Protein AF-A0A9X0A3L8-F1 (afdb_monomer_lite)

Organism: NCBI:txid174260

InterPro domains:
  IPR011989 Armadillo-like helical [G3DSA:1.25.10.10] (1-173)
  IPR016024 Armadillo-type fold [SSF48371] (2-136)
  IPR050693 SIL1/FES1/HPBP1 [PTHR19316] (3-146)

Structure (mmCIF, N/CA/C/O backbone):
data_AF-A0A9X0A3L8-F1
#
_entry.id   AF-A0A9X0A3L8-F1
#
loop_
_atom_site.group_PDB
_atom_site.id
_atom_site.type_symbol
_atom_site.label_atom_id
_atom_site.label_alt_id
_atom_site.label_comp_id
_atom_site.label_asym_id
_atom_site.label_entity_id
_atom_site.label_seq_id
_atom_site.pdbx_PDB_ins_code
_atom_site.Cartn_x
_atom_site.Cartn_y
_atom_site.Cartn_z
_atom_site.occupancy
_atom_site.B_iso_or_equiv
_atom_site.auth_seq_id
_atom_site.auth_comp_id
_atom_site.auth_asym_id
_atom_site.auth_atom_id
_atom_site.pdbx_PDB_model_num
ATOM 1 N N . MET A 1 1 ? -9.805 -1.327 -20.947 1.00 83.69 1 MET A N 1
ATOM 2 C CA . MET A 1 1 ? -9.183 -0.442 -19.925 1.0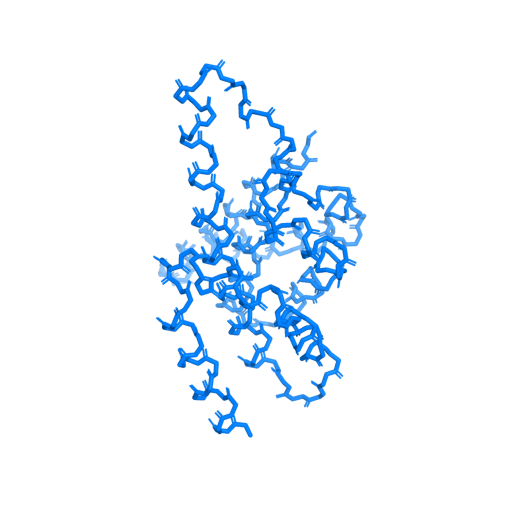0 83.69 1 MET A CA 1
ATOM 3 C C . MET A 1 1 ? -9.916 0.877 -19.657 1.00 83.69 1 MET A C 1
ATOM 5 O O . MET A 1 1 ? -10.055 1.218 -18.489 1.00 83.69 1 MET A O 1
ATOM 9 N N . ALA A 1 2 ? -10.385 1.632 -20.663 1.00 90.25 2 ALA A N 1
ATOM 10 C CA . ALA A 1 2 ? -10.968 2.970 -20.446 1.00 90.25 2 ALA A CA 1
ATOM 11 C C . ALA A 1 2 ? -12.144 3.000 -19.445 1.00 90.25 2 ALA A C 1
ATOM 13 O O . ALA A 1 2 ? -12.139 3.809 -18.519 1.00 90.25 2 ALA A O 1
ATOM 14 N N . VAL A 1 3 ? -13.104 2.078 -19.577 1.00 95.25 3 VAL A N 1
ATOM 15 C CA . VAL A 1 3 ? -14.261 1.979 -18.666 1.00 95.25 3 VAL A CA 1
ATOM 16 C C . VAL A 1 3 ? -13.825 1.661 -17.235 1.00 95.25 3 VAL A C 1
ATOM 18 O O . VAL A 1 3 ? -14.234 2.353 -16.313 1.00 95.25 3 VAL A O 1
ATOM 21 N N . ARG A 1 4 ? -12.927 0.687 -17.040 1.00 95.31 4 ARG A N 1
ATOM 22 C CA . ARG A 1 4 ? -12.432 0.306 -15.702 1.00 95.31 4 ARG A CA 1
ATOM 23 C C . ARG A 1 4 ? -11.683 1.451 -15.019 1.00 95.31 4 ARG A C 1
ATOM 25 O O . ARG A 1 4 ? -11.890 1.683 -13.837 1.00 95.31 4 ARG A O 1
ATOM 32 N N . LYS A 1 5 ? -10.885 2.233 -15.759 1.00 94.19 5 LYS A N 1
ATOM 33 C CA . LYS A 1 5 ? -10.228 3.436 -15.211 1.00 94.19 5 LYS A CA 1
ATOM 34 C C . LYS A 1 5 ? -11.243 4.495 -14.759 1.00 94.19 5 LYS A C 1
ATOM 36 O O . LYS A 1 5 ? -11.051 5.087 -13.701 1.00 94.19 5 LYS A O 1
ATOM 41 N N . LYS A 1 6 ? -12.313 4.717 -15.535 1.00 96.19 6 LYS A N 1
ATOM 42 C CA . LYS A 1 6 ? -13.409 5.633 -15.166 1.00 96.19 6 LYS A CA 1
ATOM 43 C C . LYS A 1 6 ? -14.201 5.120 -13.961 1.00 96.19 6 LYS A C 1
ATOM 45 O O . LYS A 1 6 ? -14.487 5.896 -13.059 1.00 96.19 6 LYS A O 1
ATOM 50 N N . ALA A 1 7 ? -14.486 3.821 -13.915 1.00 96.69 7 ALA A N 1
ATOM 51 C CA . ALA A 1 7 ? -15.150 3.185 -12.782 1.00 96.69 7 ALA A CA 1
ATOM 52 C C . ALA A 1 7 ? -14.315 3.297 -11.499 1.00 96.69 7 ALA A C 1
ATOM 54 O O . ALA A 1 7 ? -14.860 3.654 -10.464 1.00 96.69 7 ALA A O 1
ATOM 55 N N . MET A 1 8 ? -12.992 3.091 -11.575 1.00 96.38 8 MET A N 1
ATOM 56 C CA . MET A 1 8 ? -12.086 3.317 -10.441 1.00 96.38 8 MET A CA 1
ATOM 57 C C . MET A 1 8 ? -12.146 4.759 -9.943 1.00 96.38 8 MET A C 1
ATOM 59 O O . MET A 1 8 ? -12.207 4.975 -8.743 1.00 96.38 8 MET A O 1
ATOM 63 N N . TYR A 1 9 ? -12.164 5.741 -10.849 1.00 95.88 9 TYR A N 1
ATOM 64 C CA . TYR A 1 9 ? -12.290 7.147 -10.464 1.00 95.88 9 TYR A CA 1
ATOM 65 C C . TYR A 1 9 ? -13.620 7.429 -9.753 1.00 95.88 9 TYR A C 1
ATOM 67 O O . TYR A 1 9 ? -13.617 7.999 -8.667 1.00 95.88 9 TYR A O 1
ATOM 75 N N . ALA A 1 10 ? -14.739 6.972 -10.324 1.00 97.25 10 ALA A N 1
ATOM 76 C CA . ALA A 1 10 ? -16.057 7.121 -9.712 1.00 97.25 10 ALA A CA 1
ATOM 77 C C . ALA A 1 10 ? -16.122 6.446 -8.333 1.00 97.25 10 ALA A C 1
ATOM 79 O O . ALA A 1 10 ? -16.588 7.054 -7.374 1.00 97.25 10 ALA A O 1
ATOM 80 N N . LEU A 1 11 ? -15.595 5.224 -8.217 1.00 97.19 11 LEU A N 1
ATOM 81 C CA . LEU A 1 11 ? -15.511 4.505 -6.950 1.00 97.19 11 LEU A CA 1
ATOM 82 C C . LEU A 1 11 ? -14.687 5.288 -5.925 1.00 97.19 11 LEU A C 1
ATOM 84 O O . LEU A 1 11 ? -15.151 5.476 -4.806 1.00 97.19 11 LEU A O 1
ATOM 88 N N . SER A 1 12 ? -13.510 5.794 -6.307 1.00 96.62 12 SER A N 1
ATOM 89 C CA . SER A 1 12 ? -12.686 6.623 -5.427 1.00 96.62 12 SER A CA 1
ATOM 90 C C . SER A 1 12 ? -13.436 7.852 -4.917 1.00 96.62 12 SER A C 1
ATOM 92 O O . SER A 1 12 ? -13.363 8.154 -3.730 1.00 96.62 12 SER A O 1
ATOM 94 N N . SER A 1 13 ? -14.179 8.543 -5.785 1.00 95.88 13 SER A N 1
ATOM 95 C CA . SER A 1 13 ? -14.991 9.702 -5.397 1.00 95.88 13 SER A CA 1
ATOM 96 C C . SER A 1 13 ? -16.153 9.348 -4.467 1.00 95.88 13 SER A C 1
ATOM 98 O O . SER A 1 13 ? -16.540 10.180 -3.657 1.00 95.88 13 SER A O 1
ATOM 100 N N . LEU A 1 14 ? -16.710 8.140 -4.574 1.00 96.31 14 LEU A N 1
ATOM 101 C CA . LEU A 1 14 ? -17.835 7.701 -3.745 1.00 96.31 14 LEU A CA 1
ATOM 102 C C . LEU A 1 14 ? -17.424 7.301 -2.325 1.00 96.31 14 LEU A C 1
ATOM 104 O O . LEU A 1 14 ? -18.249 7.398 -1.423 1.00 96.31 14 LEU A O 1
ATOM 108 N N . ILE A 1 15 ? -16.197 6.804 -2.128 1.00 97.19 15 ILE A N 1
ATOM 109 C CA . ILE A 1 15 ? -15.807 6.182 -0.850 1.00 97.19 15 ILE A CA 1
ATOM 110 C C . ILE A 1 15 ? -14.764 6.970 -0.052 1.00 97.19 15 ILE A C 1
ATOM 112 O O . ILE A 1 15 ? -14.658 6.761 1.156 1.00 97.19 15 ILE A O 1
ATOM 116 N N . ARG A 1 16 ? -14.008 7.887 -0.667 1.00 97.12 16 ARG A N 1
ATOM 117 C CA . ARG A 1 16 ? -13.120 8.787 0.091 1.00 97.12 16 ARG A CA 1
ATOM 118 C C . ARG A 1 16 ? -13.935 9.690 1.008 1.00 97.12 16 ARG A C 1
ATOM 120 O O . ARG A 1 16 ? -14.971 10.208 0.599 1.00 97.12 16 ARG A O 1
ATOM 127 N N . LEU A 1 17 ? -13.469 9.862 2.243 1.00 95.38 17 LEU A N 1
ATOM 128 C CA . LEU A 1 17 ? -14.108 10.666 3.289 1.00 95.38 17 LEU A CA 1
ATOM 129 C C . LEU A 1 17 ? -15.558 10.256 3.619 1.00 95.38 17 LEU A C 1
ATOM 131 O O . LEU A 1 17 ? -16.281 11.000 4.282 1.00 95.38 17 LEU A O 1
ATOM 135 N N . PHE A 1 18 ? -15.997 9.064 3.196 1.00 95.94 18 PHE A N 1
ATOM 136 C CA . PHE A 1 18 ? -17.362 8.588 3.395 1.00 95.94 18 PHE A CA 1
ATOM 137 C C . PHE A 1 18 ? -17.390 7.214 4.067 1.00 95.94 18 PHE A C 1
ATOM 139 O O . PHE A 1 18 ? -17.416 6.165 3.423 1.00 95.94 18 PHE A O 1
ATOM 146 N N . LEU A 1 19 ? -17.436 7.222 5.402 1.00 92.50 19 LEU A N 1
ATOM 147 C CA . LEU A 1 19 ? -17.311 6.015 6.230 1.00 92.50 19 LEU A CA 1
ATOM 148 C C . LEU A 1 19 ? -18.343 4.927 5.933 1.00 92.50 19 LEU A C 1
ATOM 150 O O . LEU A 1 19 ? -18.023 3.738 5.999 1.00 92.50 19 LEU A O 1
ATOM 154 N N . VAL A 1 20 ? -19.580 5.313 5.616 1.00 94.81 20 VAL A N 1
ATOM 155 C CA . VAL A 1 20 ? -20.626 4.346 5.256 1.00 94.81 20 VAL A CA 1
ATOM 156 C C . VAL A 1 20 ? -20.266 3.662 3.936 1.00 94.81 20 VAL A C 1
ATOM 158 O O . VAL A 1 20 ? -20.263 2.436 3.879 1.00 94.81 20 VAL A O 1
ATOM 161 N N . GLY A 1 21 ? -19.842 4.427 2.926 1.00 96.50 21 GLY A N 1
ATOM 162 C CA . GLY A 1 21 ? -19.393 3.885 1.642 1.00 96.50 21 GLY A CA 1
ATOM 163 C C . GLY A 1 21 ? -18.161 2.989 1.758 1.00 96.50 21 GLY A C 1
ATOM 164 O O . GLY A 1 21 ? -18.108 1.946 1.115 1.00 96.50 21 GLY A O 1
ATOM 165 N N . GLN A 1 22 ? -17.200 3.325 2.622 1.00 96.56 22 GLN A N 1
ATOM 166 C CA . GLN A 1 22 ? -16.030 2.473 2.888 1.00 96.56 22 GLN A CA 1
ATOM 167 C C . GLN A 1 22 ? -16.424 1.138 3.520 1.00 96.56 22 GLN A C 1
ATOM 169 O O . GLN A 1 22 ? -15.918 0.082 3.140 1.00 96.56 22 GLN A O 1
ATOM 174 N N . ARG A 1 23 ? -17.351 1.174 4.483 1.00 94.88 23 ARG A N 1
ATOM 175 C CA . ARG A 1 23 ? -17.879 -0.032 5.123 1.00 94.88 23 ARG A CA 1
ATOM 176 C C . ARG A 1 23 ? -18.615 -0.909 4.116 1.00 94.88 23 ARG A C 1
ATOM 178 O O . ARG A 1 23 ? -18.418 -2.121 4.119 1.00 94.88 23 ARG A O 1
ATOM 185 N N . ASP A 1 24 ? -19.447 -0.313 3.271 1.00 96.69 24 ASP A N 1
ATOM 186 C CA . ASP A 1 24 ? -20.204 -1.053 2.264 1.00 96.69 24 ASP A CA 1
ATOM 187 C C . ASP A 1 24 ? -19.290 -1.602 1.160 1.00 96.69 24 ASP A C 1
ATOM 189 O O . ASP A 1 24 ? -19.459 -2.750 0.758 1.00 96.69 24 ASP A O 1
ATOM 193 N N . PHE A 1 25 ? -18.246 -0.867 0.763 1.00 96.88 25 PHE A N 1
ATOM 194 C CA . PHE A 1 25 ? -17.188 -1.369 -0.120 1.00 96.88 25 PHE A CA 1
ATOM 195 C C . PHE A 1 25 ? -16.540 -2.652 0.425 1.00 96.88 25 PHE A C 1
ATOM 197 O O . PHE A 1 25 ? -16.380 -3.622 -0.318 1.00 96.88 25 PHE A O 1
ATOM 204 N N . LEU A 1 26 ? -16.216 -2.692 1.723 1.00 95.31 26 LEU A N 1
ATOM 205 C CA . LEU A 1 26 ? -15.655 -3.888 2.360 1.00 95.31 26 LEU A CA 1
ATOM 206 C C . LEU A 1 26 ? -16.667 -5.038 2.434 1.00 95.31 26 LEU A C 1
ATOM 208 O O . LEU A 1 26 ? -16.331 -6.164 2.081 1.00 95.31 26 LEU A O 1
ATOM 212 N N . LYS A 1 27 ? -17.917 -4.767 2.834 1.00 95.56 27 LYS A N 1
ATOM 213 C CA . LYS A 1 27 ? -18.985 -5.786 2.889 1.00 95.56 27 LYS A CA 1
ATOM 214 C C . LYS A 1 27 ? -19.274 -6.425 1.531 1.00 95.56 27 LYS A C 1
ATOM 216 O O . LYS A 1 27 ? -19.687 -7.578 1.475 1.00 95.56 27 LYS A O 1
ATOM 221 N N . LEU A 1 28 ? -19.100 -5.665 0.452 1.00 95.94 28 LEU A N 1
ATOM 222 C CA . LEU A 1 28 ? -19.334 -6.104 -0.921 1.00 95.94 28 LEU A CA 1
ATOM 223 C C . LEU A 1 28 ? -18.088 -6.724 -1.572 1.00 95.94 28 LEU A C 1
ATOM 225 O O . LEU A 1 28 ? -18.052 -6.853 -2.795 1.00 95.94 28 LEU A O 1
ATOM 229 N N . ASN A 1 29 ? -17.082 -7.125 -0.784 1.00 93.56 29 ASN A N 1
ATOM 230 C CA . ASN A 1 29 ? -15.871 -7.788 -1.278 1.00 93.56 29 ASN A CA 1
ATOM 231 C C . ASN A 1 29 ? -15.089 -6.934 -2.296 1.00 93.56 29 ASN A C 1
ATOM 233 O O . ASN A 1 29 ? -14.539 -7.419 -3.290 1.00 93.56 29 ASN A O 1
ATOM 237 N N . GLY A 1 30 ? -15.069 -5.614 -2.081 1.00 94.62 30 GLY A N 1
ATOM 238 C CA . GLY A 1 30 ? -14.400 -4.679 -2.979 1.00 94.62 30 GLY A CA 1
ATOM 239 C C . GLY A 1 30 ? -12.886 -4.902 -3.068 1.00 94.62 30 GLY A C 1
ATOM 240 O O . GLY A 1 30 ? -12.297 -4.724 -4.136 1.00 94.62 30 GLY A O 1
ATOM 241 N N . LEU A 1 31 ? -12.257 -5.354 -1.978 1.00 94.81 31 LEU A N 1
ATOM 242 C CA . LEU A 1 31 ? -10.826 -5.667 -1.949 1.00 94.81 31 LEU A CA 1
ATOM 243 C C . LEU A 1 31 ? -10.469 -6.886 -2.806 1.00 94.81 31 LEU A C 1
ATOM 245 O O . LEU A 1 31 ? -9.432 -6.857 -3.467 1.00 94.81 31 LEU A O 1
ATOM 249 N N . GLU A 1 32 ? -11.305 -7.929 -2.855 1.00 93.88 32 GLU A N 1
ATOM 250 C CA . GLU A 1 32 ? -11.056 -9.095 -3.713 1.00 93.88 32 GLU A CA 1
ATOM 251 C C . GLU A 1 32 ? -10.961 -8.711 -5.190 1.00 93.88 32 GLU A C 1
ATOM 253 O O . GLU A 1 32 ? -10.178 -9.296 -5.939 1.00 93.88 32 GLU A O 1
ATOM 258 N N . ILE A 1 33 ? -11.739 -7.717 -5.627 1.00 93.50 33 ILE A N 1
ATOM 259 C CA . ILE A 1 33 ? -11.681 -7.221 -7.006 1.00 93.50 33 ILE A CA 1
ATOM 260 C C . ILE A 1 33 ? -10.314 -6.590 -7.290 1.00 93.50 33 ILE A C 1
ATOM 262 O O . ILE A 1 33 ? -9.769 -6.778 -8.376 1.00 93.50 33 ILE A O 1
ATOM 266 N N . PHE A 1 34 ? -9.750 -5.864 -6.326 1.00 96.25 34 PHE A N 1
ATOM 267 C CA . PHE A 1 34 ? -8.448 -5.217 -6.478 1.00 96.25 34 PHE A CA 1
ATOM 268 C C . PHE A 1 34 ? -7.291 -6.206 -6.437 1.00 96.25 34 PHE A C 1
ATOM 270 O O . PHE A 1 34 ? -6.360 -6.051 -7.222 1.00 96.25 34 PHE A O 1
ATOM 277 N N . VAL A 1 35 ? -7.369 -7.251 -5.607 1.00 96.31 35 VAL A N 1
ATOM 278 C CA . VAL A 1 35 ? -6.372 -8.336 -5.598 1.00 96.31 35 VAL A CA 1
ATOM 279 C C . VAL A 1 35 ? -6.243 -8.960 -6.990 1.00 96.31 35 VAL A C 1
ATOM 281 O O . VAL A 1 35 ? -5.133 -9.100 -7.494 1.00 96.31 35 VAL A O 1
ATOM 284 N N . LYS A 1 36 ? -7.366 -9.203 -7.679 1.00 95.56 36 LYS A N 1
ATOM 285 C CA . LYS A 1 36 ? -7.364 -9.734 -9.054 1.00 95.56 36 LYS A CA 1
ATOM 286 C C . LYS A 1 36 ? -6.626 -8.846 -10.055 1.00 95.56 36 LYS A C 1
ATOM 288 O O . LYS A 1 36 ? -6.159 -9.348 -11.072 1.00 95.56 36 LYS A O 1
ATOM 293 N N . PHE A 1 37 ? -6.504 -7.539 -9.806 1.00 95.75 37 PHE A N 1
ATOM 294 C CA . PHE A 1 37 ? -5.719 -6.685 -10.694 1.00 95.75 37 PHE A CA 1
ATOM 295 C C . PHE A 1 37 ? -4.237 -7.057 -10.653 1.00 95.75 37 PHE A C 1
ATOM 297 O O . PHE A 1 37 ? -3.610 -7.015 -11.698 1.00 95.75 37 PHE A O 1
ATOM 304 N N . PHE A 1 38 ? -3.675 -7.477 -9.519 1.00 94.81 38 PHE A N 1
ATOM 305 C CA . PHE A 1 38 ? -2.252 -7.838 -9.437 1.00 94.81 38 PHE A CA 1
ATOM 306 C C . PHE A 1 38 ? -1.882 -9.047 -10.311 1.00 94.81 38 PHE A C 1
ATOM 308 O O . PHE A 1 38 ? -0.741 -9.160 -10.745 1.00 94.81 38 PHE A O 1
ATOM 315 N N . GLU A 1 39 ? -2.847 -9.919 -10.600 1.00 92.88 39 GLU A N 1
ATOM 316 C CA . GLU A 1 39 ? -2.664 -11.127 -11.416 1.00 92.88 39 GLU A CA 1
ATOM 317 C C . GLU A 1 39 ? -2.973 -10.892 -12.905 1.00 92.88 39 GLU A C 1
ATOM 319 O O . GLU A 1 39 ? -2.572 -11.666 -13.774 1.00 92.88 39 GLU A O 1
ATOM 324 N N . GLU A 1 40 ? -3.704 -9.823 -13.225 1.00 94.50 40 GLU A N 1
ATOM 325 C CA . GLU A 1 40 ? -4.182 -9.549 -14.577 1.00 94.50 40 GLU A CA 1
ATOM 326 C C . GLU A 1 40 ? -3.105 -8.852 -15.430 1.00 94.50 40 GLU A C 1
ATOM 328 O O . GLU A 1 40 ? -2.662 -7.742 -15.138 1.00 94.50 40 GLU A O 1
ATOM 333 N N . ALA A 1 41 ? -2.719 -9.456 -16.556 1.00 91.19 41 ALA A N 1
ATOM 334 C CA . ALA A 1 41 ? -1.764 -8.840 -17.477 1.00 91.19 41 ALA A CA 1
ATOM 335 C C . ALA A 1 41 ? -2.270 -7.482 -18.013 1.00 91.19 41 ALA A C 1
ATOM 337 O O . ALA A 1 41 ? -3.404 -7.347 -18.472 1.00 91.19 41 ALA A O 1
ATOM 338 N N . GLY A 1 42 ? -1.410 -6.457 -17.986 1.00 90.69 42 GLY A N 1
ATOM 339 C CA . GLY A 1 42 ? -1.741 -5.112 -18.483 1.00 90.69 42 GLY A CA 1
ATOM 340 C C . GLY A 1 42 ? -2.620 -4.271 -17.545 1.00 90.69 42 GLY A C 1
ATOM 341 O O . GLY A 1 42 ? -3.024 -3.159 -17.899 1.00 90.69 42 GLY A O 1
ATOM 342 N N . SER A 1 43 ? -2.894 -4.756 -16.334 1.00 94.69 43 SER A N 1
ATOM 343 C CA . SER A 1 43 ? -3.698 -4.061 -15.328 1.00 94.69 43 SER A CA 1
ATOM 344 C C . SER A 1 43 ? -2.925 -3.009 -14.524 1.00 94.69 43 SER A C 1
ATOM 346 O O . SER A 1 43 ? -3.550 -2.319 -13.725 1.00 94.69 43 SER A O 1
ATOM 348 N N . GLY A 1 44 ? -1.606 -2.860 -14.709 1.00 93.88 44 GLY A N 1
ATOM 349 C CA . GLY A 1 44 ? -0.734 -2.019 -13.869 1.00 93.88 44 GLY A CA 1
ATOM 350 C C . GLY A 1 44 ? -1.331 -0.653 -13.484 1.00 93.88 44 GLY A C 1
ATOM 351 O O . GLY A 1 44 ? -1.418 -0.340 -12.299 1.00 93.88 44 GLY A O 1
ATOM 352 N N . PRO A 1 45 ? -1.889 0.134 -14.425 1.00 93.75 45 PRO A N 1
ATOM 353 C CA . PRO A 1 45 ? -2.547 1.400 -14.091 1.00 93.75 45 PRO A CA 1
ATOM 354 C C . PRO A 1 45 ? -3.769 1.291 -13.157 1.00 93.75 45 PRO A C 1
ATOM 356 O O . PRO A 1 45 ? -4.114 2.260 -12.485 1.00 93.75 45 PRO A O 1
ATOM 359 N N . LEU A 1 46 ? -4.482 0.161 -13.157 1.00 96.44 46 LEU A N 1
ATOM 360 C CA . LEU A 1 46 ? -5.565 -0.135 -12.211 1.00 96.44 46 LEU A CA 1
ATOM 361 C C . LEU A 1 46 ? -5.013 -0.550 -10.849 1.00 96.44 46 LEU A C 1
ATOM 363 O O . LEU A 1 46 ? -5.561 -0.103 -9.848 1.00 96.44 46 LEU A O 1
ATOM 367 N N . VAL A 1 47 ? -3.927 -1.331 -10.813 1.00 96.69 47 VAL A N 1
ATOM 368 C CA . VAL A 1 47 ? -3.229 -1.695 -9.568 1.00 96.69 47 VAL A CA 1
ATOM 369 C C . VAL A 1 47 ? -2.785 -0.436 -8.826 1.00 96.69 47 VAL A C 1
ATOM 371 O O . VAL A 1 47 ? -3.115 -0.269 -7.656 1.00 96.69 47 VAL A O 1
ATOM 374 N N . ILE A 1 48 ? -2.149 0.510 -9.524 1.00 96.12 48 ILE A N 1
ATOM 375 C CA . ILE A 1 48 ? -1.718 1.772 -8.906 1.00 96.12 48 ILE A CA 1
ATOM 376 C C . ILE A 1 48 ? -2.913 2.584 -8.404 1.00 96.12 48 ILE A C 1
ATOM 378 O O . ILE A 1 48 ? -2.887 3.080 -7.284 1.00 96.12 48 ILE A O 1
ATOM 382 N N . LYS A 1 49 ? -4.012 2.659 -9.169 1.00 96.69 49 LYS A N 1
ATOM 383 C CA . LYS A 1 49 ? -5.244 3.324 -8.705 1.00 96.69 49 LYS A CA 1
ATOM 384 C C . LYS A 1 49 ? -5.854 2.655 -7.474 1.00 96.69 49 LYS A C 1
ATOM 386 O O . LYS A 1 49 ? -6.365 3.361 -6.610 1.00 96.69 49 LYS A O 1
ATOM 391 N N . ALA A 1 50 ? -5.830 1.326 -7.412 1.00 97.62 50 ALA A N 1
ATOM 392 C CA . ALA A 1 50 ? -6.331 0.572 -6.274 1.00 97.62 50 ALA A CA 1
ATOM 393 C C . ALA A 1 50 ? -5.476 0.836 -5.032 1.00 97.62 50 ALA A C 1
ATOM 395 O O . ALA A 1 50 ? -6.029 1.178 -3.994 1.00 97.62 50 ALA A O 1
ATOM 396 N N . ILE A 1 51 ? -4.148 0.771 -5.155 1.00 97.44 51 ILE A N 1
ATOM 397 C CA . ILE A 1 51 ? -3.223 1.065 -4.055 1.00 97.44 51 ILE A CA 1
ATOM 398 C C . ILE A 1 51 ? -3.402 2.493 -3.563 1.00 97.44 51 ILE A C 1
ATOM 400 O O . ILE A 1 51 ? -3.621 2.672 -2.375 1.00 97.44 51 ILE A O 1
ATOM 404 N N . THR A 1 52 ? -3.397 3.493 -4.450 1.00 97.31 52 THR A N 1
ATOM 405 C CA . THR A 1 52 ? -3.612 4.891 -4.048 1.00 97.31 52 THR A CA 1
ATOM 406 C C . THR A 1 52 ? -4.929 5.054 -3.290 1.00 97.31 52 THR A C 1
ATOM 408 O O . THR A 1 52 ? -4.944 5.640 -2.216 1.00 97.31 52 THR A O 1
ATOM 411 N N . LEU A 1 53 ? -6.028 4.478 -3.793 1.00 98.00 53 LEU A N 1
ATOM 412 C CA . LEU A 1 53 ? -7.317 4.547 -3.106 1.00 98.00 53 LEU A CA 1
ATOM 413 C C . LEU A 1 53 ? -7.288 3.864 -1.731 1.00 98.00 53 LEU A C 1
ATOM 415 O O . LEU A 1 53 ? -7.858 4.394 -0.782 1.00 98.00 53 LEU A O 1
ATOM 419 N N . MET A 1 54 ? -6.647 2.699 -1.611 1.00 97.69 54 MET A N 1
ATOM 420 C CA . MET A 1 54 ? -6.526 2.013 -0.322 1.00 97.69 54 MET A CA 1
ATOM 421 C C . MET A 1 54 ? -5.648 2.794 0.648 1.00 97.69 54 MET A C 1
ATOM 423 O O . MET A 1 54 ? -6.024 2.901 1.807 1.00 97.69 54 MET A O 1
ATOM 427 N N . THR A 1 55 ? -4.547 3.393 0.191 1.00 97.69 55 THR A N 1
ATOM 428 C CA . THR A 1 55 ? -3.697 4.268 1.009 1.00 97.69 55 THR A CA 1
ATOM 429 C C . THR A 1 55 ? -4.480 5.464 1.539 1.00 97.69 55 THR A C 1
ATOM 431 O O . THR A 1 55 ? -4.390 5.756 2.731 1.00 97.69 55 THR A O 1
ATOM 434 N N . ASP A 1 56 ? -5.293 6.112 0.700 1.00 97.56 56 ASP A N 1
ATOM 435 C CA . ASP A 1 56 ? -6.121 7.250 1.115 1.00 97.56 56 ASP A CA 1
ATOM 436 C C . ASP A 1 56 ? -7.114 6.837 2.210 1.00 97.56 56 ASP A C 1
ATOM 438 O O . ASP A 1 56 ? -7.105 7.392 3.306 1.00 97.56 56 ASP A O 1
ATOM 442 N N . ILE A 1 57 ? -7.922 5.799 1.956 1.00 97.69 57 ILE A N 1
ATOM 443 C CA . ILE A 1 57 ? -8.928 5.326 2.920 1.00 97.69 57 ILE A CA 1
ATOM 444 C C . ILE A 1 57 ? -8.267 4.825 4.204 1.00 97.69 57 ILE A C 1
ATOM 446 O O . ILE A 1 57 ? -8.786 5.027 5.302 1.00 97.69 57 ILE A O 1
ATOM 450 N N . LEU A 1 58 ? -7.126 4.152 4.085 1.00 96.25 58 LEU A N 1
ATOM 451 C CA . LEU A 1 58 ? -6.408 3.633 5.234 1.00 96.25 58 LEU A CA 1
ATOM 452 C C . LEU A 1 58 ? -5.872 4.777 6.099 1.00 96.25 58 LEU A C 1
ATOM 454 O O . LEU A 1 58 ? -5.994 4.713 7.320 1.00 96.25 58 LEU A O 1
ATOM 458 N N . THR A 1 59 ? -5.364 5.842 5.478 1.00 96.00 59 THR A N 1
ATOM 459 C CA . THR A 1 59 ? -4.940 7.064 6.173 1.00 96.00 59 THR A CA 1
ATOM 460 C C . THR A 1 59 ? -6.116 7.702 6.911 1.00 96.00 59 THR A C 1
ATOM 462 O O . THR A 1 59 ? -6.006 7.969 8.107 1.00 96.00 59 THR A O 1
ATOM 465 N N . GLU A 1 60 ? -7.269 7.845 6.248 1.00 96.31 60 GLU A N 1
ATOM 466 C CA . GLU A 1 60 ? -8.497 8.377 6.856 1.00 96.31 60 GLU A CA 1
ATOM 467 C C . GLU A 1 60 ? -8.941 7.551 8.079 1.00 96.31 60 GLU A C 1
ATOM 469 O O . GLU A 1 60 ? -9.244 8.103 9.139 1.00 96.31 60 GLU A O 1
ATOM 474 N N . GLN A 1 61 ? -8.962 6.216 7.968 1.00 94.88 61 GLN A N 1
ATOM 475 C CA . GLN A 1 61 ? -9.377 5.347 9.075 1.00 94.88 61 GLN A CA 1
ATOM 476 C C . GLN A 1 61 ? -8.367 5.348 10.226 1.00 94.88 61 GLN A C 1
ATOM 478 O O . GLN A 1 61 ? -8.772 5.391 11.389 1.00 94.88 61 GLN A O 1
ATOM 483 N N . ILE A 1 62 ? -7.065 5.320 9.927 1.00 93.19 62 ILE A N 1
ATOM 484 C CA . ILE A 1 62 ? -6.008 5.391 10.944 1.00 93.19 62 ILE A CA 1
ATOM 485 C C . ILE A 1 62 ? -6.089 6.715 11.699 1.00 93.19 62 ILE A C 1
ATOM 487 O O . ILE A 1 62 ? -6.005 6.710 12.927 1.00 93.19 62 ILE A O 1
ATOM 491 N N . GLU A 1 63 ? -6.286 7.837 11.008 1.00 93.00 63 GLU A N 1
ATOM 492 C CA . GLU A 1 63 ? -6.408 9.153 11.637 1.00 93.00 63 GLU A CA 1
ATOM 493 C C . GLU A 1 63 ? -7.618 9.216 12.578 1.00 93.00 63 GLU A C 1
ATOM 495 O O . GLU A 1 63 ? -7.502 9.668 13.724 1.00 93.00 63 GLU A O 1
ATOM 500 N N . GLN A 1 64 ? -8.767 8.696 12.138 1.00 92.25 64 GLN A N 1
ATOM 501 C CA . GLN A 1 64 ? -9.973 8.634 12.961 1.00 92.25 64 GLN A CA 1
ATOM 502 C C . GLN A 1 64 ? -9.777 7.770 14.204 1.00 92.25 64 GLN A C 1
ATOM 504 O O . GLN A 1 64 ? -10.073 8.215 15.316 1.00 92.25 64 GLN A O 1
ATOM 509 N N . VAL A 1 65 ? -9.244 6.556 14.035 1.00 92.00 65 VAL A N 1
ATOM 510 C CA . VAL A 1 65 ? -8.959 5.644 15.149 1.00 92.00 65 VAL A CA 1
ATOM 511 C C . VAL A 1 65 ? -7.975 6.298 16.112 1.00 92.00 65 VAL A C 1
ATOM 513 O O . VAL A 1 65 ? -8.275 6.429 17.294 1.00 92.00 65 VAL A O 1
ATOM 516 N N . THR A 1 66 ? -6.848 6.802 15.616 1.00 91.12 66 THR A N 1
ATOM 517 C CA . THR A 1 66 ? -5.817 7.463 16.429 1.00 91.12 66 THR A CA 1
ATOM 518 C C . THR A 1 66 ? -6.390 8.639 17.221 1.00 91.12 66 THR A C 1
ATOM 520 O O . THR A 1 66 ? -6.106 8.783 18.410 1.00 91.12 66 THR A O 1
ATOM 523 N N . THR A 1 67 ? -7.235 9.461 16.598 1.00 92.38 67 THR A N 1
ATOM 524 C CA . THR A 1 67 ? -7.896 10.595 17.260 1.00 92.38 67 THR A CA 1
ATOM 525 C C . THR A 1 67 ? -8.826 10.135 18.381 1.00 92.38 67 THR A C 1
ATOM 527 O O . THR A 1 67 ? -8.811 10.718 19.467 1.00 92.38 67 THR A O 1
ATOM 530 N N . LEU A 1 68 ? -9.623 9.088 18.154 1.00 91.44 68 LEU A N 1
ATOM 531 C CA . LEU A 1 68 ? -10.520 8.539 19.174 1.00 91.44 68 LEU A CA 1
ATOM 532 C C . LEU A 1 68 ? -9.742 7.945 20.352 1.00 91.44 68 LEU A C 1
ATOM 534 O O . LEU A 1 68 ? -10.080 8.213 21.502 1.00 91.44 68 LEU A O 1
ATOM 538 N N . LEU A 1 69 ? -8.677 7.196 20.074 1.00 89.88 69 LEU A N 1
ATOM 539 C CA . LEU A 1 69 ? -7.844 6.574 21.102 1.00 89.88 69 LEU A CA 1
ATOM 540 C C . LEU A 1 69 ? -7.124 7.608 21.965 1.00 89.88 69 LEU A C 1
ATOM 542 O O . LEU A 1 69 ? -7.180 7.519 23.191 1.00 89.88 69 LEU A O 1
ATOM 546 N N . LYS A 1 70 ? -6.551 8.646 21.345 1.00 90.50 70 LYS A N 1
ATOM 547 C CA . LYS A 1 70 ? -5.938 9.770 22.067 1.00 90.50 70 LYS A CA 1
ATOM 548 C C . LYS A 1 70 ? -6.940 10.475 22.982 1.00 90.50 70 LYS A C 1
ATOM 550 O O . LYS A 1 70 ? -6.613 10.763 24.128 1.00 90.50 70 LYS A O 1
ATOM 555 N N . LYS A 1 71 ? -8.177 10.705 22.520 1.00 92.81 71 LYS A N 1
ATOM 556 C CA . LYS A 1 71 ? -9.251 11.290 23.351 1.00 92.81 71 LYS A CA 1
ATOM 557 C C . LYS A 1 71 ? -9.627 10.415 24.549 1.00 92.81 71 LYS A C 1
ATOM 559 O O . LYS A 1 71 ? -10.093 10.938 25.554 1.00 92.81 71 LYS A O 1
ATOM 564 N N . GLN A 1 72 ? -9.428 9.105 24.444 1.00 91.50 72 GLN A N 1
ATOM 565 C CA . GLN A 1 72 ? -9.669 8.139 25.517 1.00 91.50 72 GLN A CA 1
ATOM 566 C C . GLN A 1 72 ? -8.435 7.907 26.407 1.00 91.50 72 GLN A C 1
ATOM 568 O O . GLN A 1 72 ? -8.486 7.051 27.286 1.00 91.50 72 GLN A O 1
ATOM 573 N N . GLY A 1 73 ? -7.328 8.628 26.182 1.00 89.00 73 GLY A N 1
ATOM 574 C CA . GLY A 1 73 ? -6.072 8.434 26.913 1.00 89.00 73 GLY A CA 1
ATOM 575 C C . GLY A 1 73 ? -5.395 7.089 26.636 1.00 89.00 73 GLY A C 1
ATOM 576 O O . GLY A 1 73 ? -4.570 6.650 27.432 1.00 89.00 73 GLY A O 1
ATOM 577 N N . GLN A 1 74 ? -5.758 6.413 25.542 1.00 86.38 74 GLN A N 1
ATOM 578 C CA . GLN A 1 74 ? -5.156 5.139 25.162 1.00 86.38 74 GLN A CA 1
ATOM 579 C C . GLN A 1 74 ? -3.877 5.355 24.366 1.00 86.38 74 GLN A C 1
ATOM 581 O O . GLN A 1 74 ? -3.776 6.287 23.562 1.00 86.38 74 GLN A O 1
ATOM 586 N N . ASP A 1 75 ? -2.931 4.439 24.556 1.00 80.25 75 ASP A N 1
ATOM 587 C CA . ASP A 1 75 ? -1.736 4.396 23.735 1.00 80.25 75 ASP A CA 1
ATOM 588 C C . ASP A 1 75 ? -2.092 4.046 22.282 1.00 80.25 75 ASP A C 1
ATOM 590 O O . ASP A 1 75 ? -2.921 3.178 21.995 1.00 80.25 75 ASP A O 1
ATOM 594 N N . VAL A 1 76 ? -1.46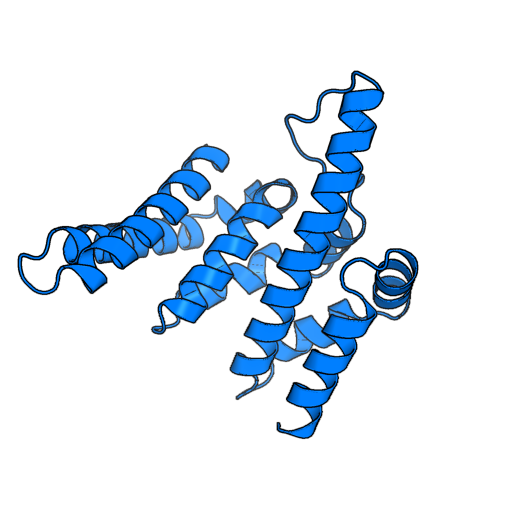7 4.780 21.369 1.00 79.88 76 VAL A N 1
ATOM 595 C CA . VAL A 1 76 ? -1.562 4.605 19.916 1.00 79.88 76 VAL A CA 1
ATOM 596 C C . VAL A 1 76 ? -0.245 4.100 19.330 1.00 79.88 76 VAL A C 1
ATOM 598 O O . VAL A 1 76 ? -0.144 3.920 18.118 1.00 79.88 76 VAL A O 1
ATOM 601 N N . SER A 1 77 ? 0.772 3.899 20.173 1.00 71.62 77 SER A N 1
ATOM 602 C CA . SER A 1 77 ? 2.046 3.314 19.796 1.00 71.62 77 SER A CA 1
ATOM 603 C C . SER A 1 77 ? 1.886 1.793 19.687 1.00 71.62 77 SER A C 1
ATOM 605 O O . SER A 1 77 ? 1.609 1.099 20.660 1.00 71.62 77 SER A O 1
ATOM 607 N N . GLY A 1 78 ? 1.963 1.265 18.464 1.00 73.31 78 GLY A N 1
ATOM 608 C CA . GLY A 1 78 ? 1.880 -0.174 18.208 1.00 73.31 78 GLY A CA 1
ATOM 609 C C . GLY A 1 78 ? 0.922 -0.562 17.085 1.00 73.31 78 GLY A C 1
ATOM 610 O O . GLY A 1 78 ? 0.539 0.254 16.246 1.00 73.31 78 GLY A O 1
ATOM 611 N N . ASP A 1 79 ? 0.575 -1.847 17.057 1.00 78.75 79 ASP A N 1
ATOM 612 C CA . ASP A 1 79 ? -0.303 -2.433 16.048 1.00 78.75 79 ASP A CA 1
ATOM 613 C C . ASP A 1 79 ? -1.765 -2.023 16.288 1.00 78.75 79 ASP A C 1
ATOM 615 O O . ASP A 1 79 ? -2.409 -2.426 17.259 1.00 78.75 79 ASP A O 1
ATOM 619 N N . ILE A 1 80 ? -2.295 -1.213 15.372 1.00 81.69 80 ILE A N 1
ATOM 620 C CA . ILE A 1 80 ? -3.695 -0.770 15.360 1.00 81.69 80 ILE A CA 1
ATOM 621 C C . ILE A 1 80 ? -4.545 -1.523 14.328 1.00 81.69 80 ILE A C 1
ATOM 623 O O . ILE A 1 80 ? -5.715 -1.182 14.144 1.00 81.69 80 ILE A O 1
ATOM 627 N N . SER A 1 81 ? -4.004 -2.545 13.659 1.00 77.81 81 SER A N 1
ATOM 628 C CA . SER A 1 81 ? -4.689 -3.292 12.595 1.00 77.81 81 SER A CA 1
ATOM 629 C C . SER A 1 81 ? -6.035 -3.856 13.044 1.00 77.81 81 SER A C 1
ATOM 631 O O . SER A 1 81 ? -7.029 -3.713 12.334 1.00 77.81 81 SER A O 1
ATOM 633 N N . GLY A 1 82 ? -6.122 -4.377 14.272 1.00 82.94 82 GLY A N 1
ATOM 634 C CA . GLY A 1 82 ? -7.372 -4.871 14.857 1.00 82.94 82 GLY A CA 1
ATOM 635 C C . GLY A 1 82 ? -8.453 -3.799 15.062 1.00 82.94 82 GLY A C 1
ATOM 636 O O . GLY A 1 82 ? -9.624 -4.135 15.233 1.00 82.94 82 GLY A O 1
ATOM 637 N N . ARG A 1 83 ? -8.083 -2.513 15.032 1.00 88.19 83 ARG A N 1
ATOM 638 C CA . ARG A 1 83 ? -8.982 -1.359 15.200 1.00 88.19 83 ARG A CA 1
ATOM 639 C C . ARG A 1 83 ? -9.308 -0.658 13.880 1.00 88.19 83 ARG A C 1
ATOM 641 O O . ARG A 1 83 ? -10.202 0.182 13.859 1.00 88.19 83 ARG A O 1
ATOM 648 N N . VAL A 1 84 ? -8.623 -1.012 12.791 1.00 93.62 84 VAL A N 1
ATOM 649 C CA . VAL A 1 84 ? -8.776 -0.413 11.460 1.00 93.62 84 VAL A CA 1
ATOM 650 C C . VAL A 1 84 ? -9.324 -1.478 10.498 1.00 93.62 84 VAL A C 1
ATOM 652 O O . VAL A 1 84 ? -8.558 -2.306 10.001 1.00 93.62 84 VAL A O 1
ATOM 655 N N . PRO A 1 85 ? -10.646 -1.493 10.217 1.00 93.06 85 PRO A N 1
ATOM 656 C CA . PRO A 1 85 ? -11.282 -2.566 9.447 1.00 93.06 85 PRO A CA 1
ATOM 657 C C . PRO A 1 85 ? -10.664 -2.798 8.067 1.00 93.06 85 PRO A C 1
ATOM 659 O O . PRO A 1 85 ? -10.514 -3.948 7.646 1.00 93.06 85 PRO A O 1
ATOM 662 N N . LEU A 1 86 ? -10.277 -1.720 7.371 1.00 95.81 86 LEU A N 1
ATOM 663 C CA . LEU A 1 86 ? -9.616 -1.838 6.076 1.00 95.81 86 LEU A CA 1
ATOM 664 C C . LEU A 1 86 ? -8.261 -2.545 6.206 1.00 95.81 86 LEU A C 1
ATOM 666 O O . LEU A 1 86 ? -8.014 -3.493 5.467 1.00 95.81 86 LEU A O 1
ATOM 670 N N . LEU A 1 87 ? -7.420 -2.137 7.163 1.00 95.25 87 LEU A N 1
ATOM 671 C CA . LEU A 1 87 ? -6.089 -2.718 7.365 1.00 95.25 87 LEU A CA 1
ATOM 672 C C . LEU A 1 87 ? -6.175 -4.209 7.664 1.00 95.25 87 LEU A C 1
ATOM 674 O O . LEU A 1 87 ? -5.500 -5.002 7.015 1.00 95.25 87 LEU A O 1
ATOM 678 N N . LYS A 1 88 ? -7.053 -4.587 8.599 1.00 94.50 88 LYS A N 1
ATOM 679 C CA . LYS A 1 88 ? -7.314 -5.990 8.926 1.00 94.50 88 LYS A CA 1
ATOM 680 C C . LYS A 1 88 ? -7.652 -6.795 7.669 1.00 94.50 88 LYS A C 1
ATOM 682 O O . LYS A 1 88 ? -7.029 -7.819 7.406 1.00 94.50 88 LYS A O 1
ATOM 687 N N . THR A 1 89 ? -8.588 -6.296 6.860 1.00 95.12 89 THR A N 1
ATOM 688 C CA . THR A 1 89 ? -9.018 -6.995 5.641 1.00 95.12 89 THR A CA 1
ATOM 689 C C . THR A 1 89 ? -7.901 -7.043 4.590 1.00 95.12 89 THR A C 1
ATOM 691 O O . THR A 1 89 ? -7.730 -8.053 3.918 1.00 95.12 89 THR A O 1
ATOM 694 N N . MET A 1 90 ? -7.096 -5.986 4.449 1.00 96.19 90 MET A N 1
ATOM 695 C CA . MET A 1 90 ? -5.941 -5.976 3.542 1.00 96.19 90 MET A CA 1
ATOM 696 C C . MET A 1 90 ? -4.901 -7.037 3.930 1.00 96.19 90 MET A C 1
ATOM 698 O O . MET A 1 90 ? -4.416 -7.756 3.054 1.00 96.19 90 MET A O 1
ATOM 702 N N . VAL A 1 91 ? -4.597 -7.172 5.226 1.00 94.94 91 VAL A N 1
ATOM 703 C CA . VAL A 1 91 ? -3.698 -8.216 5.749 1.00 94.94 91 VAL A CA 1
ATOM 704 C C . VAL A 1 91 ? -4.256 -9.606 5.426 1.00 94.94 91 VAL A C 1
ATOM 706 O O . VAL A 1 91 ? -3.559 -10.421 4.826 1.00 94.94 91 VAL A O 1
ATOM 709 N N . GLU A 1 92 ? -5.533 -9.857 5.734 1.00 94.25 92 GLU A N 1
ATOM 710 C CA . GLU A 1 92 ? -6.210 -11.138 5.463 1.00 94.25 92 GLU A CA 1
ATOM 711 C C . GLU A 1 92 ? -6.246 -11.500 3.968 1.00 94.25 92 GLU A C 1
ATOM 713 O O . GLU A 1 92 ? -6.236 -12.678 3.611 1.00 94.25 92 GLU A O 1
ATOM 718 N N . LYS A 1 93 ? -6.280 -10.500 3.080 1.00 94.81 93 LYS A N 1
ATOM 719 C CA . LYS A 1 93 ? -6.325 -10.681 1.619 1.00 94.81 93 LYS A CA 1
ATOM 720 C C . LYS A 1 93 ? -4.944 -10.641 0.952 1.00 94.81 93 LYS A C 1
ATOM 722 O O . LYS A 1 93 ? -4.875 -10.566 -0.271 1.00 94.81 93 LYS A O 1
ATOM 727 N N . GLY A 1 94 ? -3.856 -10.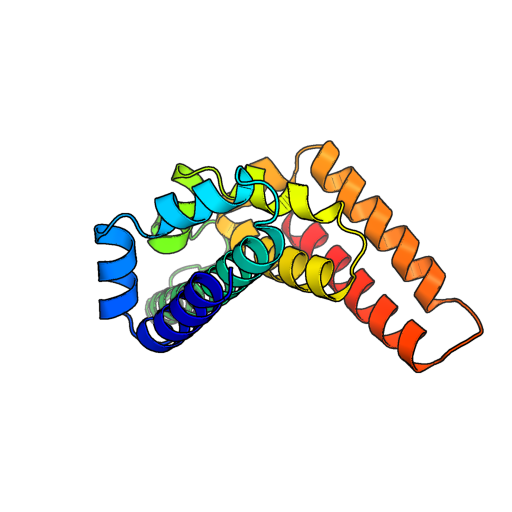686 1.723 1.00 95.50 94 GLY A N 1
ATOM 728 C CA . GLY A 1 94 ? -2.495 -10.841 1.195 1.00 95.50 94 GLY A CA 1
ATOM 729 C C . GLY A 1 94 ? -1.861 -9.568 0.623 1.00 95.50 94 GLY A C 1
ATOM 730 O O . GLY A 1 94 ? -0.886 -9.633 -0.127 1.00 95.50 94 GLY A O 1
ATOM 731 N N . TRP A 1 95 ? -2.382 -8.383 0.956 1.00 97.12 95 TRP A N 1
ATOM 732 C CA . TRP A 1 95 ? -1.837 -7.123 0.434 1.00 97.12 95 TRP A CA 1
ATOM 733 C C . TRP A 1 95 ? -0.406 -6.856 0.900 1.00 97.12 95 TRP A C 1
ATOM 735 O O . TRP A 1 95 ? 0.372 -6.256 0.159 1.00 97.12 95 TRP A O 1
ATOM 745 N N . CYS A 1 96 ? -0.044 -7.318 2.100 1.00 96.94 96 CYS A N 1
ATOM 746 C CA . CYS A 1 96 ? 1.307 -7.163 2.635 1.00 96.94 96 CYS A CA 1
ATOM 747 C C . CYS A 1 96 ? 2.369 -7.861 1.765 1.00 96.94 96 CYS A C 1
ATOM 749 O O . CYS A 1 96 ? 3.514 -7.428 1.749 1.00 96.94 96 CYS A O 1
ATOM 751 N N . GLN A 1 97 ? 1.998 -8.909 1.024 1.00 97.25 97 GLN A N 1
ATOM 752 C CA . GLN A 1 97 ? 2.873 -9.596 0.075 1.00 97.25 97 GLN A CA 1
ATOM 753 C C . GLN A 1 97 ? 2.804 -8.956 -1.312 1.00 97.25 97 GLN A C 1
ATOM 755 O O . GLN A 1 97 ? 3.827 -8.819 -1.974 1.00 97.25 97 GLN A O 1
ATOM 760 N N . LEU A 1 98 ? 1.608 -8.551 -1.749 1.00 97.25 98 LEU A N 1
ATOM 761 C CA . LEU A 1 98 ? 1.375 -8.033 -3.099 1.00 97.25 98 LEU A CA 1
ATOM 762 C C . LEU A 1 98 ? 1.994 -6.650 -3.323 1.0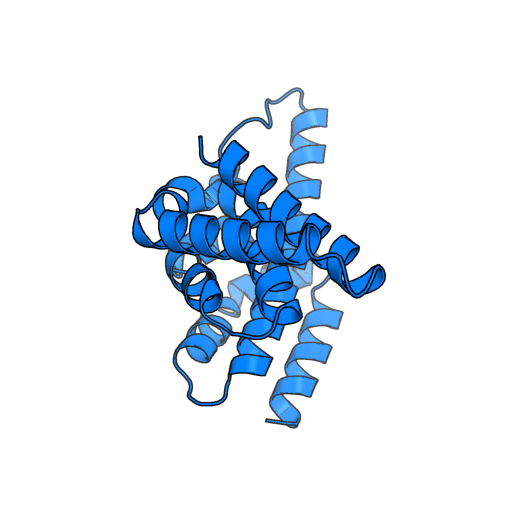0 97.25 98 LEU A C 1
ATOM 764 O O . LEU A 1 98 ? 2.650 -6.431 -4.340 1.00 97.25 98 LEU A O 1
ATOM 768 N N . VAL A 1 99 ? 1.811 -5.709 -2.394 1.00 97.50 99 VAL A N 1
ATOM 769 C CA . VAL A 1 99 ? 2.234 -4.310 -2.588 1.00 97.50 99 VAL A CA 1
ATOM 770 C C . VAL A 1 99 ? 3.759 -4.163 -2.738 1.00 97.50 99 VAL A C 1
ATOM 772 O O . VAL A 1 99 ? 4.177 -3.483 -3.678 1.00 97.50 99 VAL A O 1
ATOM 775 N N . PRO A 1 100 ? 4.614 -4.821 -1.922 1.00 97.06 100 PRO A N 1
ATOM 776 C CA . PRO A 1 100 ? 6.068 -4.745 -2.089 1.00 97.06 100 PRO A CA 1
ATOM 777 C C . PRO A 1 100 ? 6.585 -5.218 -3.451 1.00 97.06 100 PRO A C 1
ATOM 779 O O . PRO A 1 100 ? 7.619 -4.729 -3.899 1.00 97.06 100 PRO A O 1
ATOM 782 N N . THR A 1 101 ? 5.875 -6.118 -4.146 1.00 95.50 101 THR A N 1
ATOM 783 C CA . THR A 1 101 ? 6.305 -6.603 -5.477 1.00 95.50 101 THR A CA 1
ATOM 784 C C . THR A 1 101 ? 6.424 -5.477 -6.506 1.00 95.50 101 THR A C 1
ATOM 786 O O . THR A 1 101 ? 7.190 -5.577 -7.465 1.00 95.50 101 THR A O 1
ATOM 789 N N . LEU A 1 102 ? 5.714 -4.369 -6.284 1.00 95.50 102 LEU A N 1
ATOM 790 C CA . LEU A 1 102 ? 5.714 -3.209 -7.165 1.00 95.50 102 LEU A CA 1
ATOM 791 C C . LEU A 1 102 ? 6.922 -2.290 -6.963 1.00 95.50 102 LEU A C 1
ATOM 793 O O . LEU A 1 102 ? 7.134 -1.398 -7.775 1.00 95.50 102 LEU A O 1
ATOM 797 N N . LEU A 1 103 ? 7.764 -2.519 -5.948 1.00 95.00 103 LEU A N 1
ATOM 798 C CA . LEU A 1 103 ? 9.033 -1.791 -5.803 1.00 95.00 103 LEU A CA 1
ATOM 799 C C . LEU A 1 103 ? 9.976 -2.025 -7.000 1.00 95.00 103 LEU A C 1
ATOM 801 O O . LEU A 1 103 ? 10.846 -1.201 -7.276 1.00 95.00 103 LEU A O 1
ATOM 805 N N . HIS A 1 104 ? 9.785 -3.120 -7.744 1.00 91.38 104 HIS A N 1
ATOM 806 C CA . HIS A 1 104 ? 10.578 -3.458 -8.925 1.00 91.38 104 HIS A CA 1
ATOM 807 C C . HIS A 1 104 ? 10.208 -2.675 -10.196 1.00 91.38 104 HIS A C 1
ATOM 809 O O . HIS A 1 104 ? 10.928 -2.784 -11.190 1.00 91.38 104 HIS A O 1
ATOM 815 N N . THR A 1 105 ? 9.123 -1.888 -10.209 1.00 91.94 105 THR A N 1
ATOM 816 C CA . THR A 1 105 ? 8.784 -1.050 -11.376 1.00 91.94 105 THR A CA 1
ATOM 817 C C . THR A 1 105 ? 9.884 -0.027 -11.645 1.00 91.94 105 THR A C 1
ATOM 819 O O . THR A 1 105 ? 10.678 0.254 -10.759 1.00 91.94 105 THR A O 1
ATOM 822 N N . THR A 1 106 ? 9.956 0.563 -12.837 1.00 87.69 106 THR A N 1
ATOM 823 C CA . THR A 1 106 ? 10.993 1.561 -13.179 1.00 87.69 106 THR A CA 1
ATOM 824 C C . THR A 1 106 ? 10.544 3.011 -13.001 1.00 87.69 106 THR A C 1
ATOM 826 O O . THR A 1 106 ? 11.377 3.901 -12.880 1.00 87.69 106 THR A O 1
ATOM 829 N N . GLU A 1 107 ? 9.237 3.263 -12.975 1.00 92.38 107 GLU A N 1
ATOM 830 C CA . GLU A 1 107 ? 8.670 4.606 -12.858 1.00 92.38 107 GLU A CA 1
ATOM 831 C C . GLU A 1 107 ? 8.696 5.098 -11.403 1.00 92.38 107 GLU A C 1
ATOM 833 O O . GLU A 1 107 ? 8.109 4.470 -10.518 1.00 92.38 107 GLU A O 1
ATOM 838 N N . ASN A 1 108 ? 9.348 6.240 -11.159 1.00 91.25 108 ASN A N 1
ATOM 839 C CA . ASN A 1 108 ? 9.488 6.803 -9.813 1.00 91.25 108 ASN A CA 1
ATOM 840 C C . ASN A 1 108 ? 8.147 7.228 -9.194 1.00 91.25 108 ASN A C 1
ATOM 842 O O . ASN A 1 108 ? 7.941 6.949 -8.022 1.00 91.25 108 ASN A O 1
ATOM 846 N N . ASP A 1 109 ? 7.209 7.788 -9.967 1.00 92.50 109 ASP A N 1
ATOM 847 C CA . ASP A 1 109 ? 5.858 8.129 -9.475 1.00 92.50 109 ASP A CA 1
ATOM 848 C C . ASP A 1 109 ? 5.110 6.887 -8.951 1.00 92.50 109 ASP A C 1
ATOM 850 O O . ASP A 1 109 ? 4.466 6.916 -7.900 1.00 92.50 109 ASP A O 1
ATOM 854 N N . THR A 1 110 ? 5.255 5.752 -9.642 1.00 94.62 110 THR A N 1
ATOM 855 C CA . THR A 1 110 ? 4.712 4.477 -9.168 1.00 94.62 110 THR A CA 1
ATOM 856 C C . THR A 1 110 ? 5.420 4.020 -7.888 1.00 94.62 110 THR A C 1
ATOM 858 O O . THR A 1 110 ? 4.750 3.666 -6.916 1.00 94.62 110 THR A O 1
ATOM 861 N N . ARG A 1 111 ? 6.759 4.061 -7.846 1.00 95.62 111 ARG A N 1
ATOM 862 C CA . ARG A 1 111 ? 7.536 3.685 -6.651 1.00 95.62 111 ARG A CA 1
ATOM 863 C C . ARG A 1 111 ? 7.187 4.552 -5.442 1.00 95.62 111 ARG A C 1
ATOM 865 O O . ARG A 1 111 ? 7.042 4.019 -4.348 1.00 95.62 111 ARG A O 1
ATOM 872 N N . GLU A 1 112 ? 7.002 5.854 -5.631 1.00 96.38 112 GLU A N 1
ATOM 873 C CA . GLU A 1 112 ? 6.590 6.789 -4.584 1.00 96.38 112 GLU A CA 1
ATOM 874 C C . GLU A 1 112 ? 5.239 6.388 -3.983 1.00 96.38 112 GLU A C 1
ATOM 876 O O . GLU A 1 112 ? 5.126 6.234 -2.768 1.00 96.38 112 GLU A O 1
ATOM 881 N N . LYS A 1 113 ? 4.233 6.120 -4.826 1.00 97.38 113 LYS A N 1
ATOM 882 C CA . L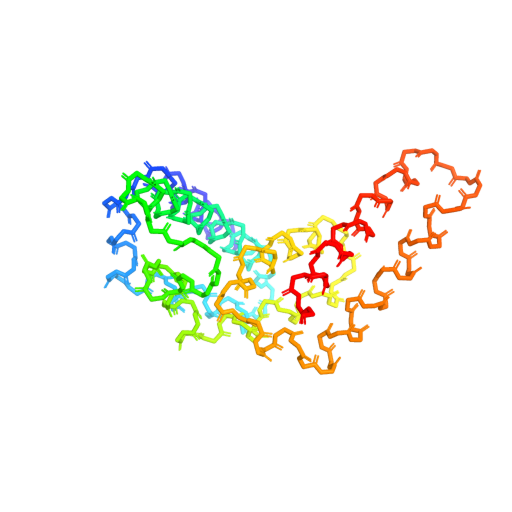YS A 1 113 ? 2.905 5.661 -4.378 1.00 97.38 113 LYS A CA 1
ATOM 883 C C . LYS A 1 113 ? 2.972 4.339 -3.623 1.00 97.38 113 LYS A C 1
ATOM 885 O O . LYS A 1 113 ? 2.257 4.154 -2.638 1.00 97.38 113 LYS A O 1
ATOM 890 N N . VAL A 1 114 ? 3.829 3.420 -4.068 1.00 97.81 114 VAL A N 1
ATOM 891 C CA . VAL A 1 114 ? 4.068 2.149 -3.373 1.00 97.81 114 VAL A CA 1
ATOM 892 C C . VAL A 1 114 ? 4.705 2.410 -2.010 1.00 97.81 114 VAL A C 1
ATOM 894 O O . VAL A 1 114 ? 4.210 1.899 -1.013 1.00 97.81 114 VAL A O 1
ATOM 897 N N . LEU A 1 115 ? 5.739 3.249 -1.926 1.00 97.56 115 LEU A N 1
ATOM 898 C CA . LEU A 1 115 ? 6.388 3.596 -0.659 1.00 97.56 115 LEU A CA 1
ATOM 899 C C . LEU A 1 115 ? 5.430 4.284 0.318 1.00 97.56 115 LEU A C 1
ATOM 901 O O . LEU A 1 115 ? 5.416 3.933 1.497 1.00 97.56 115 LEU A O 1
ATOM 905 N N . GLN A 1 116 ? 4.590 5.205 -0.160 1.00 97.38 116 GLN A N 1
ATOM 906 C CA . GLN A 1 116 ? 3.521 5.817 0.633 1.00 97.38 116 GLN A CA 1
ATOM 907 C C . GLN A 1 116 ? 2.548 4.755 1.167 1.00 97.38 116 GLN A C 1
ATOM 909 O O . GLN A 1 116 ? 2.207 4.772 2.348 1.00 97.38 116 GLN A O 1
ATOM 914 N N . ALA A 1 117 ? 2.155 3.779 0.342 1.00 98.06 117 ALA A N 1
ATOM 915 C CA . ALA A 1 117 ? 1.315 2.669 0.787 1.00 98.06 117 ALA A CA 1
ATOM 916 C C . ALA A 1 117 ? 2.000 1.822 1.870 1.00 98.06 117 ALA A C 1
ATOM 918 O O . ALA A 1 117 ? 1.405 1.572 2.918 1.00 98.06 117 ALA A O 1
ATOM 919 N N . LEU A 1 118 ? 3.267 1.436 1.668 1.00 97.75 118 LEU A N 1
ATOM 920 C CA . LEU A 1 118 ? 4.043 0.680 2.658 1.00 97.75 118 LEU A CA 1
ATOM 921 C C . LEU A 1 118 ? 4.143 1.439 3.990 1.00 97.75 118 LEU A C 1
ATOM 923 O O . LEU A 1 118 ? 3.995 0.841 5.053 1.00 97.75 118 LEU A O 1
ATOM 927 N N . HIS A 1 119 ? 4.319 2.761 3.945 1.00 96.19 119 HIS A N 1
ATOM 928 C CA . HIS A 1 119 ? 4.374 3.629 5.126 1.00 96.19 119 HIS A CA 1
ATOM 929 C C . HIS A 1 119 ? 3.133 3.591 5.999 1.00 96.19 119 HIS A C 1
ATOM 931 O O . HIS A 1 119 ? 3.244 3.661 7.224 1.00 96.19 119 HIS A O 1
ATOM 937 N N . VAL A 1 120 ? 1.963 3.516 5.374 1.00 94.81 120 VAL A N 1
ATOM 938 C CA . VAL A 1 120 ? 0.685 3.464 6.083 1.00 94.81 120 VAL A CA 1
ATOM 939 C C . VAL A 1 120 ? 0.400 2.026 6.535 1.00 94.81 120 VAL A C 1
ATOM 941 O O . VAL A 1 120 ? -0.007 1.789 7.674 1.00 94.81 120 VAL A O 1
ATOM 944 N N . MET A 1 121 ? 0.697 1.047 5.676 1.00 95.56 121 MET A N 1
ATOM 945 C CA . MET A 1 121 ? 0.460 -0.378 5.922 1.00 95.56 121 MET A CA 1
ATOM 946 C C . MET A 1 121 ? 1.413 -1.002 6.949 1.00 95.56 121 MET A C 1
ATOM 948 O O . MET A 1 121 ? 1.086 -2.047 7.508 1.00 95.56 121 MET A O 1
ATOM 952 N N . VAL A 1 122 ? 2.572 -0.394 7.230 1.00 94.06 122 VAL A N 1
ATOM 953 C CA . VAL A 1 122 ? 3.588 -0.954 8.144 1.00 94.06 122 VAL A CA 1
ATOM 954 C C . VAL A 1 122 ? 3.031 -1.297 9.525 1.00 94.06 122 VAL A C 1
ATOM 956 O O . VAL A 1 122 ? 3.468 -2.268 10.135 1.00 94.06 122 VAL A O 1
ATOM 959 N N . THR A 1 123 ? 2.017 -0.559 9.980 1.00 89.81 123 THR A N 1
ATOM 960 C CA . THR A 1 123 ? 1.329 -0.791 11.258 1.00 89.81 123 THR A CA 1
ATOM 961 C C . THR A 1 123 ? 0.686 -2.177 11.362 1.00 89.81 123 THR A C 1
ATOM 963 O O . THR A 1 123 ? 0.605 -2.698 12.466 1.00 89.81 123 THR A O 1
ATOM 966 N N . GLY A 1 124 ? 0.287 -2.788 10.240 1.00 91.56 124 GLY A N 1
ATOM 967 C CA . GLY A 1 124 ? -0.274 -4.146 10.181 1.00 91.56 124 GLY A CA 1
ATOM 968 C C . GLY A 1 124 ? 0.539 -5.146 9.348 1.00 91.56 124 GLY A C 1
ATOM 969 O O . GLY A 1 124 ? 0.260 -6.338 9.387 1.00 91.56 124 GLY A O 1
ATOM 970 N N . CYS A 1 125 ? 1.546 -4.688 8.596 1.00 95.25 125 CYS A N 1
ATOM 971 C CA . CYS A 1 125 ? 2.344 -5.513 7.677 1.00 95.25 125 CYS A CA 1
ATOM 972 C C . CYS A 1 125 ? 3.830 -5.630 8.070 1.00 95.25 125 CYS A C 1
ATOM 974 O O . CYS A 1 125 ? 4.636 -6.093 7.260 1.00 95.25 125 CYS A O 1
ATOM 976 N N . LYS A 1 126 ? 4.221 -5.214 9.288 1.00 94.50 126 LYS A N 1
ATOM 977 C CA . LYS A 1 126 ? 5.633 -5.152 9.724 1.00 94.50 126 LYS A CA 1
ATOM 978 C C . LYS A 1 126 ? 6.404 -6.452 9.461 1.00 94.50 126 LYS A C 1
ATOM 980 O O . LYS A 1 126 ? 7.483 -6.399 8.880 1.00 94.50 126 LYS A O 1
ATOM 985 N N . SER A 1 127 ? 5.842 -7.607 9.820 1.00 93.88 127 SER A N 1
ATOM 986 C CA . SER A 1 127 ? 6.495 -8.918 9.662 1.00 93.88 127 SER A CA 1
ATOM 987 C C . SER A 1 127 ? 6.799 -9.277 8.204 1.00 93.88 127 SER A C 1
ATOM 989 O O . SER A 1 127 ? 7.858 -9.823 7.903 1.00 93.88 127 SER A O 1
ATOM 991 N N . GLU A 1 128 ? 5.894 -8.950 7.283 1.00 96.06 128 GLU A N 1
ATOM 992 C CA . GLU A 1 128 ? 6.086 -9.169 5.849 1.00 96.06 128 GLU A CA 1
ATOM 993 C C . GLU A 1 128 ? 7.129 -8.205 5.278 1.00 96.06 128 GLU A C 1
ATOM 995 O O . GLU A 1 128 ? 7.999 -8.615 4.511 1.00 96.06 128 GLU A O 1
ATOM 1000 N N . PHE A 1 129 ? 7.103 -6.940 5.703 1.00 96.62 129 PHE A N 1
ATOM 1001 C CA . PHE A 1 129 ? 8.040 -5.926 5.219 1.00 96.62 129 PHE A CA 1
ATOM 1002 C C . PHE A 1 129 ? 9.458 -6.105 5.773 1.00 96.62 129 PHE A C 1
ATOM 1004 O O . PHE A 1 129 ? 10.410 -5.654 5.144 1.00 96.62 129 PHE A O 1
ATOM 1011 N N . GLN A 1 130 ? 9.629 -6.792 6.905 1.00 96.38 130 GLN A N 1
ATOM 1012 C CA . GLN A 1 130 ? 10.936 -7.161 7.464 1.00 96.38 130 GLN A CA 1
ATOM 1013 C C . GLN A 1 130 ? 11.625 -8.317 6.719 1.00 96.38 130 GLN A C 1
ATOM 1015 O O . GLN A 1 130 ? 12.795 -8.597 6.979 1.00 96.38 130 GLN A O 1
ATOM 1020 N N . LYS A 1 131 ? 10.946 -9.000 5.787 1.00 96.94 131 LYS A N 1
ATOM 1021 C CA . LYS A 1 131 ? 11.564 -10.083 5.008 1.00 96.94 131 LYS A CA 1
ATOM 1022 C C . LYS A 1 131 ? 12.722 -9.555 4.158 1.00 96.94 131 LYS A C 1
ATOM 1024 O O . LYS A 1 131 ? 12.621 -8.489 3.554 1.00 96.94 131 LYS A O 1
ATOM 1029 N N . ALA A 1 132 ? 13.784 -10.360 4.052 1.00 96.50 132 ALA A N 1
ATOM 1030 C CA . ALA A 1 132 ? 15.038 -9.987 3.388 1.00 96.50 132 ALA A CA 1
ATOM 1031 C C . ALA A 1 132 ? 14.827 -9.383 1.990 1.00 96.50 132 ALA A C 1
ATOM 1033 O O . ALA A 1 132 ? 15.273 -8.276 1.736 1.00 96.50 132 ALA A O 1
ATOM 1034 N N . HIS A 1 133 ? 14.036 -10.028 1.125 1.00 95.19 133 HIS A N 1
ATOM 1035 C CA . HIS A 1 133 ? 13.795 -9.534 -0.238 1.00 95.19 133 HIS A CA 1
ATOM 1036 C C . HIS A 1 133 ? 13.146 -8.134 -0.300 1.00 95.19 133 HIS A C 1
ATOM 1038 O O . HIS A 1 133 ? 13.432 -7.365 -1.222 1.00 95.19 133 HIS A O 1
ATOM 1044 N N . VAL A 1 134 ? 12.287 -7.782 0.668 1.00 97.12 134 VAL A N 1
ATOM 1045 C CA . VAL A 1 134 ? 11.684 -6.441 0.756 1.00 97.12 134 VAL A CA 1
ATOM 1046 C C . VAL A 1 134 ? 12.729 -5.441 1.241 1.00 97.12 134 VAL A C 1
ATOM 1048 O O . VAL A 1 134 ? 12.895 -4.389 0.628 1.00 97.12 134 VAL A O 1
ATOM 1051 N N . GLN A 1 135 ? 13.473 -5.789 2.295 1.00 96.94 135 GLN A N 1
ATOM 1052 C CA . GLN A 1 135 ? 14.557 -4.959 2.829 1.00 96.94 135 GLN A CA 1
ATOM 1053 C C . GLN A 1 135 ? 15.638 -4.683 1.777 1.00 96.94 135 GLN A C 1
ATOM 1055 O O . GLN A 1 135 ? 16.061 -3.541 1.616 1.00 96.94 135 GLN A O 1
ATOM 1060 N N . ASP A 1 136 ? 16.038 -5.695 1.012 1.00 96.56 136 ASP A N 1
ATOM 1061 C CA . ASP A 1 136 ? 17.023 -5.579 -0.062 1.00 96.56 136 ASP A CA 1
ATOM 1062 C C . ASP A 1 136 ? 16.523 -4.655 -1.177 1.00 96.56 136 ASP A C 1
ATOM 1064 O O . ASP A 1 136 ? 17.266 -3.796 -1.654 1.00 96.56 136 ASP A O 1
ATOM 1068 N N . SER A 1 137 ? 15.246 -4.778 -1.555 1.00 96.81 137 SER A N 1
ATOM 1069 C CA . SER A 1 137 ? 14.622 -3.908 -2.559 1.00 96.81 137 SER A CA 1
ATOM 1070 C C . SER A 1 137 ? 14.575 -2.450 -2.095 1.00 96.81 137 SER A C 1
ATOM 1072 O O . SER A 1 137 ? 14.938 -1.553 -2.855 1.00 96.81 137 SER A O 1
ATOM 1074 N N . LEU A 1 138 ? 14.193 -2.205 -0.838 1.00 97.31 138 LEU A N 1
ATOM 1075 C CA . LEU A 1 138 ? 14.184 -0.869 -0.238 1.00 97.31 138 LEU A CA 1
ATOM 1076 C C . LEU A 1 138 ? 15.597 -0.275 -0.165 1.00 97.31 138 LEU A C 1
ATOM 1078 O O . LEU A 1 138 ? 15.815 0.853 -0.606 1.00 97.31 138 LEU A O 1
ATOM 1082 N N . ASN A 1 139 ? 16.573 -1.042 0.324 1.00 96.75 139 ASN A N 1
ATOM 1083 C CA . ASN A 1 139 ? 17.967 -0.609 0.409 1.00 96.75 139 ASN A CA 1
ATOM 1084 C C . ASN A 1 139 ? 18.551 -0.276 -0.963 1.00 96.75 139 ASN A C 1
ATOM 1086 O O . ASN A 1 139 ? 19.202 0.757 -1.121 1.00 96.75 139 ASN A O 1
ATOM 1090 N N . LYS A 1 140 ? 18.288 -1.118 -1.966 1.00 96.38 140 LYS A N 1
ATOM 1091 C CA . LYS A 1 140 ? 18.722 -0.874 -3.341 1.00 96.38 140 LYS A CA 1
ATOM 1092 C C . LYS A 1 140 ? 18.166 0.448 -3.871 1.00 96.38 140 LYS A C 1
ATOM 1094 O O . LYS A 1 140 ? 18.943 1.278 -4.333 1.00 96.38 140 LYS A O 1
ATOM 1099 N N . LEU A 1 141 ? 16.855 0.670 -3.746 1.00 96.00 141 LEU A N 1
ATOM 1100 C CA . LEU A 1 141 ? 16.208 1.912 -4.184 1.00 96.00 141 LEU A CA 1
ATOM 1101 C C . LEU A 1 141 ? 16.760 3.143 -3.456 1.00 96.00 141 LEU A C 1
ATOM 1103 O O . LEU A 1 141 ? 17.044 4.161 -4.083 1.00 96.00 141 LEU A O 1
ATOM 1107 N N . LYS A 1 142 ? 16.978 3.041 -2.141 1.00 96.31 142 LYS A N 1
ATOM 1108 C CA . LYS A 1 142 ? 17.595 4.114 -1.354 1.00 96.31 142 LYS A CA 1
ATOM 1109 C C . LYS A 1 142 ? 18.990 4.466 -1.868 1.00 96.31 142 LYS A C 1
ATOM 1111 O O . LYS A 1 142 ? 19.295 5.645 -2.011 1.00 96.31 142 LYS A O 1
ATOM 1116 N N . LEU A 1 143 ? 19.838 3.473 -2.137 1.00 95.69 143 LEU A N 1
ATOM 1117 C CA . LEU A 1 143 ? 21.189 3.708 -2.653 1.00 95.69 143 LEU A CA 1
ATOM 1118 C C . LEU A 1 143 ? 21.169 4.316 -4.062 1.00 95.69 143 LEU A C 1
ATOM 1120 O O . LEU A 1 143 ? 21.958 5.220 -4.334 1.00 95.69 143 LEU A O 1
ATOM 1124 N N . GLU A 1 144 ? 20.261 3.856 -4.929 1.00 93.75 144 GLU A N 1
ATOM 1125 C CA . GLU A 1 144 ? 20.041 4.432 -6.263 1.00 93.75 144 GLU A CA 1
ATOM 1126 C C . GLU A 1 144 ? 19.688 5.924 -6.162 1.00 93.75 144 GLU A C 1
ATOM 1128 O O . GLU A 1 144 ? 20.393 6.761 -6.723 1.00 93.75 144 GLU A O 1
ATOM 1133 N N . TRP A 1 145 ? 18.683 6.287 -5.362 1.00 94.75 145 TRP A N 1
ATOM 1134 C CA . TRP A 1 145 ? 18.264 7.685 -5.243 1.00 94.75 145 TRP A CA 1
ATOM 1135 C C . TRP A 1 145 ? 19.233 8.572 -4.461 1.00 94.75 145 TRP A C 1
ATOM 1137 O O . TRP A 1 145 ? 19.357 9.747 -4.784 1.00 94.75 145 TRP A O 1
ATOM 1147 N N . LEU A 1 146 ? 19.975 8.046 -3.481 1.00 93.56 146 LEU A N 1
ATOM 1148 C CA . LEU A 1 146 ? 21.052 8.810 -2.836 1.00 93.56 146 LEU A CA 1
ATOM 1149 C C . LEU A 1 146 ? 22.176 9.136 -3.819 1.00 93.56 146 LEU A C 1
ATOM 1151 O O . LEU A 1 146 ? 22.769 10.212 -3.747 1.00 93.56 146 LEU A O 1
ATOM 1155 N N . LYS A 1 147 ? 22.485 8.223 -4.741 1.00 91.19 147 LYS A N 1
ATOM 1156 C CA . LYS A 1 147 ? 23.458 8.489 -5.798 1.00 91.19 147 LYS A CA 1
ATOM 1157 C C . LYS A 1 147 ? 22.951 9.583 -6.739 1.00 91.19 147 LYS A C 1
ATOM 1159 O O . LYS A 1 147 ? 23.709 10.501 -7.041 1.00 91.19 147 LYS A O 1
ATOM 1164 N N . ASP A 1 148 ? 21.686 9.509 -7.145 1.00 88.69 148 ASP A N 1
ATOM 1165 C CA . ASP A 1 148 ? 21.066 10.499 -8.033 1.00 88.69 148 ASP A CA 1
ATOM 1166 C C . ASP A 1 148 ? 20.941 11.879 -7.363 1.00 88.69 148 ASP A C 1
ATOM 1168 O O . ASP A 1 148 ? 21.223 12.898 -7.990 1.00 88.69 148 ASP A O 1
ATOM 1172 N N . ALA A 1 149 ? 20.612 11.925 -6.069 1.00 88.31 149 ALA A N 1
ATOM 1173 C CA . ALA A 1 149 ? 20.527 13.158 -5.284 1.00 88.31 149 ALA A CA 1
ATOM 1174 C C . ALA A 1 149 ? 21.878 13.879 -5.145 1.00 88.31 149 ALA A C 1
ATOM 1176 O O . ALA A 1 149 ? 21.929 15.102 -5.054 1.00 88.31 149 ALA A O 1
ATOM 1177 N N . ASN A 1 150 ? 22.982 13.132 -5.150 1.00 85.94 150 ASN A N 1
ATOM 1178 C CA . ASN A 1 150 ? 24.333 13.688 -5.070 1.00 85.94 150 ASN A CA 1
ATOM 1179 C C . ASN A 1 150 ? 24.955 13.968 -6.451 1.00 85.94 150 ASN A C 1
ATOM 1181 O O . ASN A 1 150 ? 26.118 14.375 -6.531 1.00 85.94 150 ASN A O 1
ATOM 1185 N N . ALA A 1 151 ? 24.227 13.731 -7.547 1.00 82.81 151 ALA A N 1
ATOM 1186 C CA . ALA A 1 151 ? 24.742 13.961 -8.887 1.00 82.81 151 ALA A CA 1
ATOM 1187 C C . ALA A 1 151 ? 24.847 15.474 -9.183 1.00 82.81 151 ALA A C 1
ATOM 1189 O O . ALA A 1 151 ? 23.897 16.220 -8.956 1.00 82.81 151 ALA A O 1
ATOM 1190 N N . PRO A 1 152 ? 25.968 15.954 -9.753 1.00 71.25 152 PRO A N 1
ATOM 1191 C CA . PRO A 1 152 ? 26.207 17.385 -9.975 1.00 71.25 152 PRO A CA 1
ATOM 1192 C C . PRO A 1 152 ? 25.345 18.020 -11.084 1.00 71.25 152 PRO A C 1
ATOM 1194 O O . PRO A 1 152 ? 25.452 19.222 -11.317 1.00 71.25 152 PRO A O 1
ATOM 1197 N N . ASN A 1 153 ? 24.496 17.247 -11.772 1.00 62.88 153 ASN A N 1
ATOM 1198 C CA . ASN A 1 153 ? 23.719 17.704 -12.922 1.00 62.88 153 ASN A CA 1
ATOM 1199 C C . ASN A 1 153 ? 22.212 17.489 -12.692 1.00 62.88 153 ASN A C 1
ATOM 1201 O O . ASN A 1 153 ? 21.759 16.352 -12.610 1.00 62.88 153 ASN A O 1
ATOM 1205 N N . VAL A 1 154 ? 21.461 18.602 -12.717 1.00 61.88 154 VAL A N 1
ATOM 1206 C CA . VAL A 1 154 ? 19.988 18.751 -12.606 1.00 61.88 154 VAL A CA 1
ATOM 1207 C C . VAL A 1 154 ? 19.449 18.876 -11.167 1.00 61.88 154 VAL A C 1
ATOM 1209 O O . VAL A 1 154 ? 19.115 17.896 -10.507 1.00 61.88 154 VAL A O 1
ATOM 1212 N N . ARG A 1 155 ? 19.291 20.132 -10.721 1.00 63.19 155 ARG A N 1
ATOM 1213 C CA . ARG A 1 155 ? 18.848 20.534 -9.371 1.00 63.19 155 ARG A CA 1
ATOM 1214 C C . ARG A 1 155 ? 17.481 19.944 -8.972 1.00 63.19 155 ARG A C 1
ATOM 1216 O O . ARG A 1 155 ? 17.370 19.365 -7.897 1.00 63.19 155 ARG A O 1
ATOM 1223 N N . ASP A 1 156 ? 16.490 19.985 -9.860 1.00 65.25 156 ASP A N 1
ATOM 1224 C CA . ASP A 1 156 ? 15.127 19.513 -9.548 1.00 65.25 156 ASP A CA 1
ATOM 1225 C C . ASP A 1 156 ? 15.048 17.981 -9.408 1.00 65.25 156 ASP A C 1
ATOM 1227 O O . ASP A 1 156 ? 14.373 17.459 -8.520 1.00 65.25 156 ASP A O 1
ATOM 1231 N N . ASN A 1 157 ? 15.800 17.239 -10.230 1.00 72.06 157 ASN A N 1
ATOM 1232 C CA . ASN A 1 157 ? 15.876 15.779 -10.113 1.00 72.06 157 ASN A CA 1
ATOM 1233 C C . ASN A 1 157 ? 16.611 15.353 -8.837 1.00 72.06 157 ASN A C 1
ATOM 1235 O O . ASN A 1 157 ? 16.239 14.346 -8.234 1.00 72.06 157 ASN A O 1
ATOM 1239 N N . SER A 1 158 ? 17.624 16.119 -8.412 1.00 81.06 158 SER A N 1
ATOM 1240 C CA . SER A 1 158 ? 18.358 15.826 -7.178 1.00 81.06 158 SER A CA 1
ATOM 1241 C C . SER A 1 158 ? 17.499 15.996 -5.920 1.00 81.06 158 SER A C 1
ATOM 1243 O O . SER A 1 158 ? 17.573 15.168 -5.013 1.00 81.06 158 SER A O 1
ATOM 1245 N N . GLU A 1 159 ? 16.626 17.010 -5.886 1.00 87.62 159 GLU A N 1
ATOM 1246 C CA . GLU A 1 159 ? 15.714 17.242 -4.761 1.00 87.62 159 GLU A CA 1
ATOM 1247 C C . GLU A 1 159 ? 14.662 16.132 -4.658 1.00 87.62 159 GLU A C 1
ATOM 1249 O O . GLU A 1 159 ? 14.484 15.540 -3.591 1.00 87.62 159 GLU A O 1
ATOM 1254 N N . TYR A 1 160 ? 14.021 15.780 -5.778 1.00 90.56 160 TYR A N 1
ATOM 1255 C CA . TYR A 1 160 ? 13.027 14.707 -5.803 1.00 90.56 160 TYR A CA 1
ATOM 1256 C C . TYR A 1 160 ? 13.621 13.350 -5.395 1.00 90.56 160 TYR A C 1
ATOM 1258 O O . TYR A 1 160 ? 13.035 12.634 -4.581 1.00 90.56 160 TYR A O 1
ATOM 1266 N N . ALA A 1 161 ? 14.820 13.013 -5.881 1.00 91.94 161 ALA A N 1
ATOM 1267 C CA . ALA A 1 161 ? 15.524 11.802 -5.461 1.00 91.94 161 ALA A CA 1
ATOM 1268 C C . ALA A 1 161 ? 15.824 11.802 -3.948 1.00 91.94 161 ALA A C 1
ATOM 1270 O O . ALA A 1 161 ? 15.657 10.777 -3.282 1.00 91.94 161 ALA A O 1
ATOM 1271 N N . GLY A 1 162 ? 16.185 12.959 -3.381 1.00 92.81 162 GLY A N 1
ATOM 1272 C CA . GLY A 1 162 ? 16.355 13.132 -1.937 1.00 92.81 162 GLY A CA 1
ATOM 1273 C C . GLY A 1 162 ? 15.079 12.830 -1.143 1.00 92.81 162 GLY A C 1
ATOM 1274 O O . GLY A 1 162 ? 15.134 12.100 -0.152 1.00 92.81 162 GLY A O 1
ATOM 1275 N N . ILE A 1 163 ? 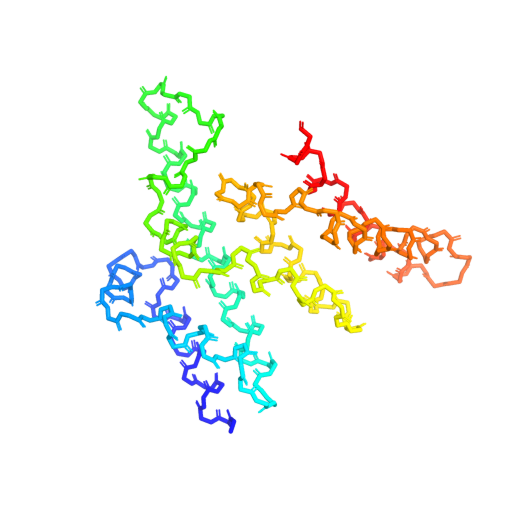13.921 13.310 -1.611 1.00 93.19 163 ILE A N 1
ATOM 1276 C CA . ILE A 1 163 ? 12.610 13.029 -0.998 1.00 93.19 163 ILE A CA 1
ATOM 1277 C C . ILE A 1 163 ? 12.316 11.522 -1.001 1.00 93.19 163 ILE A C 1
ATOM 1279 O O . ILE A 1 163 ? 11.923 10.967 0.027 1.00 93.19 163 ILE A O 1
ATOM 1283 N N . LEU A 1 164 ? 12.554 10.831 -2.120 1.00 95.12 164 LEU A N 1
ATOM 1284 C CA . LEU A 1 164 ? 12.332 9.384 -2.219 1.00 95.12 164 LEU A CA 1
ATOM 1285 C C . LEU A 1 164 ? 13.271 8.588 -1.297 1.00 95.12 164 LEU A C 1
ATOM 1287 O O . LEU A 1 164 ? 12.835 7.657 -0.616 1.00 95.12 164 LEU A O 1
ATOM 1291 N N . ALA A 1 165 ? 14.547 8.975 -1.216 1.00 95.75 165 ALA A N 1
ATOM 1292 C CA . ALA A 1 165 ? 15.510 8.357 -0.304 1.00 95.75 165 ALA A CA 1
ATOM 1293 C C . ALA A 1 165 ? 15.135 8.567 1.175 1.00 95.75 165 ALA A C 1
ATOM 1295 O O . ALA A 1 165 ? 15.296 7.652 1.998 1.00 95.75 165 ALA A O 1
ATOM 1296 N N . GLN A 1 166 ? 14.606 9.746 1.517 1.00 95.56 166 GLN A N 1
ATOM 1297 C CA . GLN A 1 166 ? 14.097 10.029 2.856 1.00 95.56 166 GLN A CA 1
ATOM 1298 C C . GLN A 1 166 ? 12.869 9.172 3.168 1.00 95.56 166 GLN A C 1
ATOM 1300 O O . GLN A 1 166 ? 12.824 8.543 4.223 1.00 95.56 166 GLN A O 1
ATOM 1305 N N . LEU A 1 167 ? 11.937 9.041 2.220 1.00 95.88 167 LEU A N 1
ATOM 1306 C CA . LEU A 1 167 ? 10.754 8.200 2.377 1.00 95.88 167 LEU A CA 1
ATOM 1307 C C . LEU A 1 167 ? 11.139 6.742 2.672 1.00 95.88 167 LEU A C 1
ATOM 1309 O O . LEU A 1 167 ? 10.578 6.133 3.579 1.00 95.88 167 LEU A O 1
ATOM 1313 N N . VAL A 1 168 ? 12.138 6.177 1.987 1.00 97.12 168 VAL A N 1
ATOM 1314 C CA . VAL A 1 168 ? 12.633 4.829 2.324 1.00 97.12 168 VAL A CA 1
ATOM 1315 C C . VAL A 1 168 ? 13.236 4.789 3.729 1.00 97.12 168 VAL A C 1
ATOM 1317 O O . VAL A 1 168 ? 12.969 3.862 4.490 1.00 97.12 168 VAL A O 1
ATOM 1320 N N . THR A 1 169 ? 14.028 5.795 4.098 1.00 96.56 169 THR A N 1
ATOM 1321 C CA . THR A 1 169 ? 14.671 5.862 5.420 1.00 96.56 169 THR A CA 1
ATOM 1322 C C . THR A 1 169 ? 13.643 5.902 6.551 1.00 96.56 169 THR A C 1
ATOM 1324 O O . THR A 1 169 ? 13.767 5.148 7.517 1.00 96.56 169 THR A O 1
ATOM 1327 N N . ASP A 1 170 ? 12.591 6.703 6.397 1.00 96.12 170 ASP A N 1
ATOM 1328 C CA . ASP A 1 170 ? 11.497 6.795 7.363 1.00 96.12 170 ASP A CA 1
ATOM 1329 C C . ASP A 1 170 ? 10.688 5.492 7.443 1.00 96.12 170 ASP A C 1
ATOM 1331 O O . ASP A 1 170 ? 10.144 5.159 8.494 1.00 96.12 170 ASP A O 1
ATOM 1335 N N . LEU A 1 171 ? 10.569 4.746 6.338 1.00 95.94 171 LEU A N 1
ATOM 1336 C CA . LEU A 1 171 ? 9.897 3.445 6.349 1.00 95.94 171 LEU A CA 1
ATOM 1337 C C . LEU A 1 171 ? 10.734 2.432 7.129 1.00 95.94 171 LEU A C 1
ATOM 1339 O O . LEU A 1 171 ? 10.215 1.714 7.980 1.00 95.94 171 LEU A O 1
ATOM 1343 N N . MET A 1 172 ? 12.036 2.387 6.852 1.00 94.94 172 MET A N 1
ATOM 1344 C CA . MET A 1 172 ? 12.959 1.452 7.489 1.00 94.94 172 MET A CA 1
ATOM 1345 C C . MET A 1 172 ? 13.083 1.683 8.999 1.00 94.94 172 MET A C 1
ATOM 1347 O O . MET A 1 172 ? 13.166 0.714 9.752 1.00 94.94 172 MET A O 1
ATOM 1351 N N . SER A 1 173 ? 13.025 2.935 9.466 1.00 93.69 173 SER A N 1
ATOM 1352 C CA . SER A 1 173 ? 13.058 3.235 10.905 1.00 93.69 173 SER A CA 1
ATOM 1353 C C . SER A 1 173 ? 11.846 2.665 11.655 1.00 93.69 173 SER A C 1
ATOM 1355 O O . SER A 1 173 ? 11.991 2.194 12.779 1.00 93.69 173 SER A O 1
ATOM 1357 N N . LYS A 1 174 ? 10.667 2.606 11.018 1.00 91.00 174 LYS A N 1
ATOM 1358 C CA . LYS A 1 174 ? 9.458 1.960 11.572 1.00 91.00 174 LYS A CA 1
ATOM 1359 C C . LYS A 1 174 ? 9.545 0.426 11.591 1.00 91.00 174 LYS A C 1
ATOM 1361 O O . LYS A 1 174 ? 8.799 -0.235 12.322 1.00 91.00 174 LYS A O 1
ATOM 1366 N N . LEU A 1 175 ? 10.425 -0.147 10.768 1.00 90.00 175 LEU A N 1
ATOM 1367 C CA . LEU A 1 175 ? 10.646 -1.592 10.660 1.00 90.00 175 LEU A CA 1
ATOM 1368 C C . LEU A 1 175 ? 11.704 -2.116 11.635 1.00 90.00 175 LEU A C 1
ATOM 1370 O O . LEU A 1 175 ? 11.770 -3.330 11.823 1.00 90.00 175 LEU A O 1
ATOM 1374 N N . THR A 1 176 ? 12.482 -1.231 12.262 1.00 79.94 176 THR A N 1
ATOM 1375 C CA . THR A 1 176 ? 13.414 -1.581 13.350 1.00 79.94 176 THR A CA 1
ATOM 1376 C C . THR A 1 176 ? 12.643 -1.803 14.656 1.00 79.94 176 THR A C 1
ATOM 1378 O O . THR A 1 176 ? 13.120 -2.593 15.491 1.00 79.94 176 THR A O 1
#

Radius of gyration: 17.02 Å; chains: 1; bounding box: 47×32×47 Å

Secondary structure (DSSP, 8-state):
-HHHHHHHHHHHHHHTT-HHHHHHHHHTTHHHHHHHHHHSTT-HHHHHHHHHHHHHHHHHHHHHHHHHHHHTT---SS--GGG-HHHHHHHHTTHHHHGGGGGG-S-HHHHHHHHHHHHHHHHHHHHHHTSHHHHHHHHHHHHHHHHHHT-SS-HHHHHHHHHHHHHHHHHHHHH-

pLDDT: mean 92.67, std 6.86, range [61.88, 98.06]

Sequence (176 aa):
MAVRKKAMYALSSLIRLFLVGQRDFLKLNGLEIFVKFFEEAGSGPLVIKAITLMTDILTEQIEQVTTLLKKQGQDVSGDISGRVPLLKTMVEKGWCQLVPTLLHTTENDTREKVLQALHVMVTGCKSEFQKAHVQDSLNKLKLEWLKDANAPNVRDNSEYAGILAQLVTDLMSKLT

Foldseek 3Di:
DVVLVVVLVVLLVQPQVNPVSVVVCVVVVVVVVLLVLLVDPPSVVVVLSVLLSLLRVLVVQLVVQVVVCVVVVHDPPAQCCVVRVSLVVCVVSCVLPRLLVQLPDPDVVSNVSSLSSLQSSCSPNLVSCLDPVNVVSLVVLLVVLCVQLPDPPDPVSNVVSVVSNVSSVSSVVSSD